Protein AF-A0AAD7Z7F1-F1 (afdb_monomer_lite)

Structure (mmCIF, N/CA/C/O backbone):
data_AF-A0AAD7Z7F1-F1
#
_entry.id   AF-A0AAD7Z7F1-F1
#
loop_
_atom_site.group_PDB
_atom_sit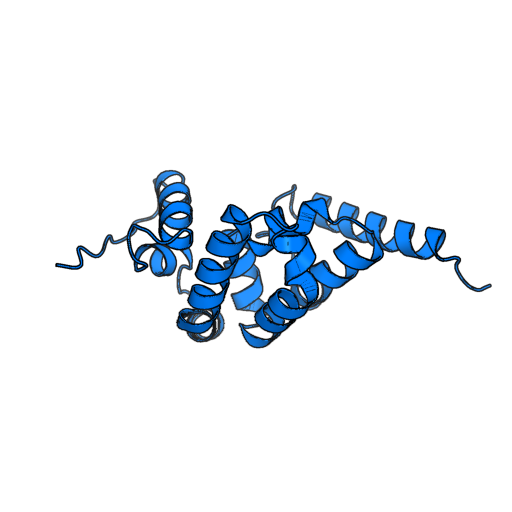e.id
_atom_site.type_symbol
_atom_site.label_atom_id
_atom_site.label_alt_id
_atom_site.label_comp_id
_atom_site.label_asym_id
_atom_site.label_entity_id
_atom_site.label_seq_id
_atom_site.pdbx_PDB_ins_code
_atom_site.Cartn_x
_atom_site.Cartn_y
_atom_site.Cartn_z
_atom_site.occupancy
_atom_site.B_iso_or_equiv
_atom_site.auth_seq_id
_atom_site.auth_comp_id
_atom_site.auth_asym_id
_atom_site.auth_atom_id
_atom_site.pdbx_PDB_model_num
ATOM 1 N N . MET A 1 1 ? 23.718 -11.981 -26.372 1.00 67.38 1 MET A N 1
ATOM 2 C CA . MET A 1 1 ? 22.791 -10.942 -26.868 1.00 67.38 1 MET A CA 1
ATOM 3 C C . MET A 1 1 ? 22.284 -10.171 -25.660 1.00 67.38 1 MET A C 1
ATOM 5 O O . MET A 1 1 ? 21.813 -10.811 -24.729 1.00 67.38 1 MET A O 1
ATOM 9 N N . GLN A 1 2 ? 22.478 -8.854 -25.608 1.00 82.44 2 GLN A N 1
ATOM 10 C CA . GLN A 1 2 ? 22.051 -8.023 -24.477 1.00 82.44 2 GLN A CA 1
ATOM 11 C C . GLN A 1 2 ? 20.648 -7.479 -24.772 1.00 82.44 2 GLN A C 1
ATOM 13 O O . GLN A 1 2 ? 20.422 -6.981 -25.870 1.00 82.44 2 GLN A O 1
ATOM 18 N N . LEU A 1 3 ? 19.712 -7.624 -23.829 1.00 87.75 3 LEU A N 1
ATOM 19 C CA . LEU A 1 3 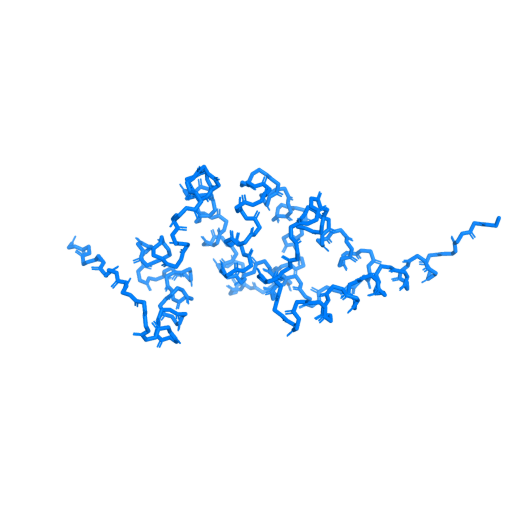? 18.342 -7.119 -23.982 1.00 87.75 3 LEU A CA 1
ATOM 20 C C . LEU A 1 3 ? 18.343 -5.591 -24.078 1.00 87.75 3 LEU A C 1
ATOM 22 O O . LEU A 1 3 ? 19.055 -4.930 -23.309 1.00 87.75 3 LEU A O 1
ATOM 26 N N . THR A 1 4 ? 17.526 -5.045 -24.979 1.00 95.12 4 THR A N 1
ATOM 27 C CA . THR A 1 4 ? 17.307 -3.599 -25.068 1.00 95.12 4 THR A CA 1
ATOM 28 C C . THR A 1 4 ? 16.517 -3.093 -23.857 1.00 95.12 4 THR A C 1
ATOM 30 O O . THR A 1 4 ? 15.978 -3.872 -23.067 1.00 95.12 4 THR A O 1
ATOM 33 N N . TYR A 1 5 ? 16.462 -1.772 -23.686 1.00 93.94 5 TYR A N 1
ATOM 34 C CA . TYR A 1 5 ? 15.637 -1.154 -22.647 1.00 93.94 5 TYR A CA 1
ATOM 35 C C . TYR A 1 5 ? 14.151 -1.525 -22.807 1.00 93.94 5 TYR A C 1
ATOM 37 O O . TYR A 1 5 ? 13.523 -1.960 -21.843 1.00 93.94 5 TYR A O 1
ATOM 45 N N . GLU A 1 6 ? 13.623 -1.455 -24.032 1.00 96.19 6 GLU A N 1
ATOM 46 C CA . GLU A 1 6 ? 12.227 -1.802 -24.320 1.00 96.19 6 GLU A CA 1
ATOM 47 C C . GLU A 1 6 ? 11.932 -3.285 -24.067 1.00 96.19 6 GLU A C 1
ATOM 49 O O . GLU A 1 6 ? 10.886 -3.615 -23.507 1.00 96.19 6 GLU A O 1
ATOM 54 N N . ASP A 1 7 ? 12.877 -4.183 -24.375 1.00 96.50 7 ASP A N 1
ATOM 55 C CA . ASP A 1 7 ? 12.714 -5.608 -24.066 1.00 96.50 7 ASP A CA 1
ATOM 56 C C . ASP A 1 7 ? 12.590 -5.839 -22.553 1.00 96.50 7 ASP A C 1
ATOM 58 O O . ASP A 1 7 ? 11.727 -6.590 -22.098 1.00 96.50 7 ASP A O 1
ATOM 62 N N . LYS A 1 8 ? 13.430 -5.175 -21.747 1.00 96.69 8 LYS A N 1
ATOM 63 C CA . LYS A 1 8 ? 13.383 -5.286 -20.279 1.00 96.69 8 LYS A CA 1
ATOM 64 C C . LYS A 1 8 ? 12.082 -4.729 -19.713 1.00 96.69 8 LYS A C 1
ATOM 66 O O . LYS A 1 8 ? 11.437 -5.390 -18.900 1.00 96.69 8 LYS A O 1
ATOM 71 N N . LYS A 1 9 ? 11.664 -3.552 -20.179 1.00 97.75 9 LYS A N 1
ATOM 72 C CA . LYS A 1 9 ? 10.390 -2.927 -19.806 1.00 97.75 9 LYS A CA 1
ATOM 73 C C . LYS A 1 9 ? 9.206 -3.848 -20.106 1.00 97.75 9 LYS A C 1
ATOM 75 O O . LYS A 1 9 ? 8.332 -4.026 -19.257 1.00 97.75 9 LYS A O 1
ATOM 80 N N . ALA A 1 10 ? 9.190 -4.479 -21.281 1.00 97.69 10 ALA A N 1
ATOM 81 C CA . ALA A 1 10 ? 8.151 -5.433 -21.663 1.00 97.69 10 ALA A CA 1
ATOM 82 C C . ALA A 1 10 ? 8.133 -6.678 -20.760 1.00 97.69 10 ALA A C 1
ATOM 84 O O . ALA A 1 10 ? 7.057 -7.166 -20.414 1.00 97.69 10 ALA A O 1
ATOM 85 N N . LEU A 1 11 ? 9.299 -7.170 -20.324 1.00 98.12 11 LEU A N 1
ATOM 86 C CA . LEU A 1 11 ? 9.382 -8.281 -19.369 1.00 98.12 11 LEU A CA 1
ATOM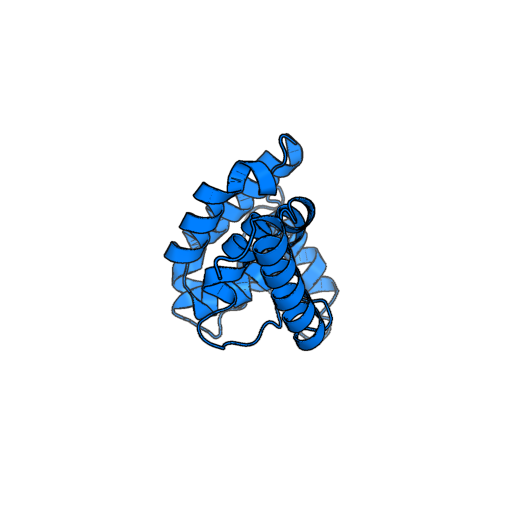 87 C C . LEU A 1 11 ? 8.833 -7.904 -17.987 1.00 98.12 11 LEU A C 1
ATOM 89 O O . LEU A 1 11 ? 8.101 -8.701 -17.403 1.00 98.12 11 LEU A O 1
ATOM 93 N N . HIS A 1 12 ? 9.124 -6.699 -17.487 1.00 98.25 12 HIS A N 1
ATOM 94 C CA . HIS A 1 12 ? 8.552 -6.209 -16.228 1.00 98.25 12 HIS A CA 1
ATOM 95 C C . HIS A 1 12 ? 7.026 -6.105 -16.292 1.00 98.25 12 HIS A C 1
ATOM 97 O O . HIS A 1 12 ? 6.351 -6.591 -15.386 1.00 98.25 12 HIS A O 1
ATOM 103 N N . LYS A 1 13 ? 6.481 -5.561 -17.388 1.00 98.00 13 LYS A N 1
ATOM 104 C CA . LYS A 1 13 ? 5.028 -5.520 -17.626 1.00 98.00 13 LYS A CA 1
ATOM 105 C C . LYS A 1 13 ? 4.420 -6.916 -17.639 1.00 98.00 13 LYS A C 1
ATOM 107 O O . LYS A 1 13 ? 3.499 -7.190 -16.882 1.00 98.00 13 LYS A O 1
ATOM 112 N N . ARG A 1 14 ? 5.004 -7.830 -18.416 1.00 98.06 14 ARG A N 1
ATOM 113 C CA . ARG A 1 14 ? 4.519 -9.210 -18.514 1.00 98.06 14 ARG A CA 1
ATOM 114 C C . ARG A 1 14 ? 4.520 -9.926 -17.161 1.00 98.06 14 ARG A C 1
ATOM 116 O O . ARG A 1 14 ? 3.605 -10.694 -16.884 1.00 98.06 14 ARG A O 1
ATOM 123 N N . LEU A 1 15 ? 5.536 -9.702 -16.328 1.00 97.56 15 LEU A N 1
ATOM 124 C CA . LEU A 1 15 ? 5.581 -10.268 -14.981 1.00 97.56 15 LEU A CA 1
ATOM 125 C C . LEU A 1 15 ? 4.430 -9.735 -14.113 1.00 97.56 15 LEU A C 1
ATOM 127 O O . LEU A 1 15 ? 3.751 -10.520 -13.454 1.00 97.56 15 LEU A O 1
ATOM 131 N N . LEU A 1 16 ? 4.188 -8.423 -14.145 1.00 97.00 16 LEU A N 1
ATOM 132 C CA . LEU A 1 16 ? 3.081 -7.792 -13.423 1.00 97.00 16 LEU A CA 1
ATOM 133 C C . LEU A 1 16 ? 1.718 -8.298 -13.912 1.00 97.00 16 LEU A C 1
ATOM 135 O O . LEU A 1 16 ? 0.862 -8.593 -13.083 1.00 97.00 16 LEU A O 1
ATOM 139 N N . ASP A 1 17 ? 1.535 -8.487 -15.220 1.00 96.44 17 ASP A N 1
ATOM 140 C CA . ASP A 1 17 ? 0.302 -9.038 -15.800 1.00 96.44 17 ASP A CA 1
ATOM 141 C C . ASP A 1 17 ? 0.018 -10.465 -15.294 1.00 96.44 17 ASP A C 1
ATOM 143 O O . ASP A 1 17 ? -1.125 -10.818 -14.981 1.00 96.44 17 ASP A O 1
ATOM 147 N N . CYS A 1 18 ? 1.064 -11.289 -15.154 1.00 96.56 18 CYS A N 1
ATOM 148 C CA . CYS A 1 18 ? 0.948 -12.618 -14.555 1.00 96.56 18 CYS A CA 1
ATOM 149 C C . CYS A 1 18 ? 0.467 -12.532 -13.100 1.00 96.56 18 CYS A C 1
ATOM 151 O O . CYS A 1 18 ? -0.478 -13.229 -12.730 1.00 96.56 18 CYS A O 1
ATOM 153 N N . TYR A 1 19 ? 1.065 -11.662 -12.281 1.00 96.25 19 TYR A N 1
ATOM 154 C CA . TYR A 1 19 ? 0.633 -11.480 -10.892 1.00 96.25 19 TYR A CA 1
ATOM 155 C C . TYR A 1 19 ? -0.783 -10.913 -10.787 1.00 96.25 19 TYR A C 1
ATOM 157 O O . TYR A 1 19 ? -1.566 -11.416 -9.986 1.00 96.25 19 TYR A O 1
ATOM 165 N N . MET A 1 20 ? -1.146 -9.954 -11.642 1.00 94.06 20 MET A N 1
ATOM 166 C CA . MET A 1 20 ? -2.506 -9.414 -11.723 1.00 94.06 20 MET A CA 1
ATOM 167 C C . MET A 1 20 ? -3.542 -10.491 -12.029 1.00 94.06 20 MET A C 1
ATOM 169 O O . MET A 1 20 ? -4.638 -10.481 -11.469 1.00 94.06 20 MET A O 1
ATOM 173 N N . THR A 1 21 ? -3.184 -11.450 -12.883 1.00 95.19 21 THR A N 1
ATOM 174 C CA . THR A 1 21 ? -4.033 -12.608 -13.176 1.00 95.19 21 THR A CA 1
ATOM 175 C C . THR A 1 21 ? -4.178 -13.509 -11.948 1.00 95.19 21 THR A C 1
ATOM 177 O O . THR A 1 21 ? -5.290 -13.918 -11.616 1.00 95.19 21 THR A O 1
ATOM 180 N N . VAL A 1 22 ? -3.076 -13.788 -11.242 1.00 93.69 22 VAL A N 1
ATOM 181 C CA . VAL A 1 22 ? -3.067 -14.632 -10.033 1.00 93.69 22 VAL A CA 1
ATOM 182 C C . VAL A 1 22 ? -3.907 -14.016 -8.912 1.00 93.69 22 VAL A C 1
ATOM 184 O O . VAL A 1 22 ? -4.728 -14.711 -8.316 1.00 93.69 22 VAL A O 1
ATOM 187 N N . CYS A 1 23 ? -3.754 -12.716 -8.659 1.00 92.12 23 CYS A N 1
ATOM 188 C CA . CYS A 1 23 ? -4.453 -12.014 -7.584 1.00 92.12 23 CYS A CA 1
ATOM 189 C C . CYS A 1 23 ? -5.827 -11.451 -8.002 1.00 92.12 23 CYS A C 1
ATOM 191 O O . CYS A 1 23 ? -6.471 -10.736 -7.237 1.00 92.12 23 CYS A O 1
ATOM 193 N N . LYS A 1 24 ? -6.300 -11.772 -9.218 1.00 93.25 24 LYS A N 1
ATOM 194 C CA . LYS A 1 24 ? -7.597 -11.335 -9.775 1.00 93.25 24 LYS A CA 1
ATOM 195 C C . LYS A 1 24 ? -7.792 -9.814 -9.732 1.00 93.25 24 LYS A C 1
ATOM 197 O O . LYS A 1 24 ? -8.895 -9.326 -9.495 1.00 93.25 24 LYS A O 1
ATOM 202 N N . GLY A 1 25 ? -6.711 -9.070 -9.951 1.00 88.81 25 GLY A N 1
ATOM 203 C CA . GLY A 1 25 ? -6.699 -7.610 -9.910 1.00 88.81 25 GLY A CA 1
ATOM 204 C C . GLY A 1 25 ? -6.709 -6.992 -8.510 1.00 88.81 25 GLY A C 1
ATOM 205 O O . GLY A 1 25 ? -6.753 -5.769 -8.416 1.00 88.81 25 GLY A O 1
ATOM 206 N N . ASN A 1 26 ? -6.651 -7.790 -7.438 1.00 92.12 26 ASN A N 1
ATOM 207 C CA . ASN A 1 26 ? -6.503 -7.294 -6.074 1.00 92.12 26 ASN A CA 1
ATOM 208 C C . ASN A 1 26 ? -5.087 -7.570 -5.554 1.00 92.12 26 ASN A C 1
ATOM 210 O O . ASN A 1 26 ? -4.758 -8.696 -5.192 1.00 92.12 26 ASN A O 1
ATOM 214 N N . PHE A 1 27 ? -4.239 -6.547 -5.476 1.00 92.44 27 PHE A N 1
ATOM 215 C CA . PHE A 1 27 ? -2.862 -6.724 -5.017 1.00 92.44 27 PHE A CA 1
ATOM 216 C C . PHE A 1 27 ? -2.728 -7.138 -3.542 1.00 92.44 27 PHE A C 1
ATOM 218 O O . PHE A 1 27 ? -1.681 -7.671 -3.176 1.00 92.44 27 PHE A O 1
ATOM 225 N N . SER A 1 28 ? -3.757 -6.981 -2.699 1.00 93.75 28 SER A N 1
ATOM 226 C CA . SER A 1 28 ? -3.721 -7.543 -1.338 1.00 93.75 28 SER A CA 1
ATOM 227 C C . SER A 1 28 ? -3.687 -9.076 -1.331 1.00 93.75 28 SER A C 1
ATOM 229 O O . SER A 1 28 ? -3.252 -9.672 -0.352 1.00 93.75 28 SER A O 1
ATOM 231 N N . GLU A 1 29 ? -4.110 -9.709 -2.429 1.00 95.44 29 GLU A N 1
ATOM 232 C CA . GLU A 1 29 ? -4.172 -11.165 -2.618 1.00 95.44 29 GLU A CA 1
ATOM 233 C C . GLU A 1 29 ? -2.961 -11.713 -3.393 1.00 95.44 29 GLU A C 1
ATOM 235 O O . GLU A 1 29 ? -3.012 -12.806 -3.964 1.00 95.44 29 GLU A O 1
ATOM 240 N N . LEU A 1 30 ? -1.866 -10.949 -3.480 1.00 94.81 30 LEU A N 1
ATOM 241 C CA . LEU A 1 30 ? -0.623 -11.450 -4.065 1.00 94.81 30 LEU A CA 1
ATOM 242 C C . LEU A 1 30 ? -0.119 -12.685 -3.297 1.00 94.81 30 LEU A C 1
ATOM 244 O O . LEU A 1 30 ? -0.249 -12.758 -2.071 1.00 94.81 30 LEU A O 1
ATOM 248 N N . PRO A 1 31 ? 0.490 -13.662 -3.993 1.00 94.06 31 PRO A N 1
ATOM 249 C CA . PRO A 1 31 ? 1.045 -14.829 -3.331 1.00 94.06 31 PRO A CA 1
ATOM 250 C C . PRO A 1 31 ? 2.218 -14.424 -2.435 1.00 94.06 31 PRO A C 1
ATOM 252 O O . PRO A 1 31 ? 3.051 -13.595 -2.804 1.00 94.06 31 PRO A O 1
ATOM 255 N N . ASN A 1 32 ? 2.332 -15.071 -1.276 1.00 93.19 32 ASN A N 1
ATOM 256 C CA . ASN A 1 32 ? 3.553 -15.004 -0.486 1.00 93.19 32 ASN A CA 1
ATOM 257 C C . ASN A 1 32 ? 4.616 -15.943 -1.082 1.00 93.19 32 ASN A C 1
ATOM 259 O O . ASN A 1 32 ? 4.843 -17.048 -0.591 1.00 93.19 32 ASN A O 1
ATOM 263 N N . ASP A 1 33 ? 5.240 -15.512 -2.174 1.00 93.94 33 ASP A N 1
ATOM 264 C CA . ASP A 1 33 ? 6.341 -16.212 -2.845 1.00 93.94 33 ASP A CA 1
ATOM 265 C C . ASP A 1 33 ? 7.729 -15.734 -2.378 1.00 93.94 33 ASP A C 1
ATOM 267 O O . ASP A 1 33 ? 8.743 -16.057 -2.997 1.00 93.94 33 ASP A O 1
ATOM 271 N N . ASN A 1 34 ? 7.779 -14.973 -1.274 1.00 90.62 34 ASN A N 1
ATOM 272 C CA . ASN A 1 34 ? 8.965 -14.286 -0.747 1.00 90.62 34 ASN A CA 1
ATOM 273 C C . ASN A 1 34 ? 9.637 -13.316 -1.738 1.00 90.62 34 ASN A C 1
ATOM 275 O O . ASN A 1 34 ? 10.789 -12.931 -1.534 1.00 90.62 34 ASN A O 1
ATOM 279 N N . TYR A 1 35 ? 8.946 -12.923 -2.810 1.00 96.38 35 TYR A N 1
ATOM 280 C CA . TYR A 1 35 ? 9.502 -12.081 -3.861 1.00 96.38 35 TYR A CA 1
ATOM 281 C C . TYR A 1 35 ? 8.619 -10.871 -4.146 1.00 96.38 35 TYR A C 1
ATOM 283 O O . TYR A 1 35 ? 9.047 -9.730 -3.958 1.00 96.38 35 TYR A O 1
ATOM 291 N N . ILE A 1 36 ? 7.381 -11.085 -4.590 1.00 97.19 36 ILE A N 1
ATOM 292 C CA . ILE A 1 36 ? 6.621 -10.018 -5.242 1.00 97.19 36 ILE A CA 1
ATOM 293 C C . ILE A 1 36 ? 6.311 -8.859 -4.303 1.00 97.19 36 ILE A C 1
ATOM 295 O O . ILE A 1 36 ? 6.434 -7.707 -4.707 1.00 97.19 36 ILE A O 1
ATOM 299 N N . PHE A 1 37 ? 6.017 -9.124 -3.030 1.00 97.31 37 PHE A N 1
ATOM 300 C CA . PHE A 1 37 ? 5.777 -8.053 -2.065 1.00 97.31 37 PHE A CA 1
ATOM 301 C C . PHE A 1 37 ? 6.991 -7.138 -1.879 1.00 97.31 37 PHE A C 1
ATOM 303 O O . PHE A 1 37 ? 6.801 -5.933 -1.741 1.00 97.31 37 PHE A O 1
ATOM 310 N N . SER A 1 38 ? 8.220 -7.654 -1.949 1.00 97.38 38 SER A N 1
ATOM 311 C CA . SER A 1 38 ? 9.443 -6.843 -1.850 1.00 97.38 38 SER A CA 1
ATOM 312 C C . SER A 1 38 ? 9.791 -6.106 -3.147 1.00 97.38 38 SER A C 1
ATOM 314 O O . SER A 1 38 ? 10.406 -5.045 -3.101 1.00 97.38 38 SER A O 1
ATOM 316 N N . TYR A 1 39 ? 9.401 -6.631 -4.315 1.00 97.81 39 TYR A N 1
ATOM 317 C CA . TYR A 1 39 ? 9.874 -6.122 -5.612 1.00 97.81 39 TYR A CA 1
ATOM 318 C C . TYR A 1 39 ? 8.797 -5.509 -6.513 1.00 97.81 39 TYR A C 1
ATOM 320 O O . TYR A 1 39 ? 9.137 -4.937 -7.550 1.00 97.81 39 TYR A O 1
ATOM 328 N N . ILE A 1 40 ? 7.518 -5.546 -6.134 1.00 97.69 40 ILE A N 1
ATOM 329 C CA . ILE A 1 40 ? 6.425 -5.016 -6.963 1.00 97.69 40 ILE A CA 1
ATOM 330 C C . ILE A 1 40 ? 6.635 -3.545 -7.342 1.00 97.69 40 ILE A C 1
ATOM 332 O O . ILE A 1 40 ? 6.508 -3.200 -8.515 1.00 97.69 40 ILE A O 1
ATOM 336 N N . GLY A 1 41 ? 7.063 -2.694 -6.403 1.00 98.12 41 GLY A N 1
ATOM 337 C CA . GLY A 1 41 ? 7.369 -1.291 -6.690 1.00 98.12 41 GLY A CA 1
ATOM 338 C C . GLY A 1 41 ? 8.516 -1.126 -7.688 1.00 98.12 41 GLY A C 1
ATOM 339 O O . GLY A 1 41 ? 8.468 -0.257 -8.555 1.00 98.12 41 GLY A O 1
ATOM 340 N N . HIS A 1 42 ? 9.532 -1.995 -7.624 1.00 98.44 42 HIS A N 1
ATOM 341 C CA . HIS A 1 42 ? 10.626 -1.991 -8.598 1.00 98.44 42 HIS A CA 1
ATOM 342 C C . HIS A 1 42 ? 10.128 -2.372 -9.993 1.00 98.44 42 HIS A C 1
ATOM 344 O O . HIS A 1 42 ? 10.457 -1.689 -10.957 1.00 98.44 42 HIS A O 1
ATOM 350 N N . HIS A 1 43 ? 9.295 -3.404 -10.108 1.00 98.38 43 HIS A N 1
ATOM 351 C CA . HIS A 1 43 ? 8.728 -3.797 -11.395 1.00 98.38 43 HIS A CA 1
ATOM 352 C C . HIS A 1 43 ? 7.789 -2.746 -11.975 1.00 98.38 43 HIS A C 1
ATOM 354 O O . HIS A 1 43 ? 7.876 -2.474 -13.168 1.00 98.38 43 HIS A O 1
ATOM 360 N N . LEU A 1 44 ? 6.947 -2.113 -11.153 1.00 98.12 44 LEU A N 1
ATOM 361 C CA . LEU A 1 44 ? 6.118 -0.988 -11.590 1.00 98.12 44 LEU A CA 1
ATOM 362 C C . LEU A 1 44 ? 6.977 0.164 -12.110 1.00 98.12 44 LEU A C 1
ATOM 364 O O . LEU A 1 44 ? 6.640 0.767 -13.130 1.00 98.12 44 LEU A O 1
ATOM 368 N N . TYR A 1 45 ? 8.096 0.439 -11.435 1.00 98.44 45 TYR A N 1
ATOM 369 C CA . TYR A 1 45 ? 9.016 1.492 -11.835 1.00 98.44 45 TYR A CA 1
ATOM 370 C C . TYR A 1 45 ? 9.680 1.191 -13.184 1.00 98.44 45 TYR A C 1
ATOM 372 O O . TYR A 1 45 ? 9.587 1.988 -14.111 1.00 98.44 45 TYR A O 1
ATOM 380 N N . GLU A 1 46 ? 10.291 0.017 -13.339 1.00 98.25 46 GLU A N 1
ATOM 381 C CA . GLU A 1 46 ? 10.959 -0.366 -14.593 1.00 98.25 46 GLU A CA 1
ATOM 382 C C . GLU A 1 46 ? 9.976 -0.563 -15.762 1.00 98.25 46 GLU A C 1
ATOM 384 O O . GLU A 1 46 ? 10.341 -0.407 -16.925 1.00 98.25 46 GLU A O 1
ATOM 389 N N . ALA A 1 47 ? 8.714 -0.888 -15.469 1.00 97.94 47 ALA A N 1
ATOM 390 C CA . ALA A 1 47 ? 7.638 -0.971 -16.453 1.00 97.94 47 ALA A CA 1
ATOM 391 C C . ALA A 1 47 ? 7.070 0.403 -16.865 1.00 97.94 47 ALA A C 1
ATOM 393 O O . ALA A 1 47 ? 6.256 0.472 -17.791 1.00 97.94 47 ALA A O 1
ATOM 394 N N . GLU A 1 48 ? 7.475 1.481 -16.191 1.00 97.62 48 GLU A N 1
ATOM 395 C CA . GLU A 1 48 ? 6.901 2.826 -16.293 1.00 97.62 48 GLU A CA 1
ATOM 396 C C . GLU A 1 48 ? 5.389 2.892 -16.004 1.00 97.62 48 GLU A C 1
ATOM 398 O O . GLU A 1 48 ? 4.645 3.677 -16.594 1.00 97.62 48 GLU A O 1
ATOM 403 N N . MET A 1 49 ? 4.905 2.055 -15.086 1.00 97.06 49 MET A N 1
ATOM 404 C CA . MET A 1 49 ? 3.494 1.978 -14.691 1.00 97.06 49 MET A CA 1
ATOM 405 C C . MET A 1 49 ? 3.189 2.943 -13.537 1.00 97.06 49 MET A C 1
ATOM 407 O O . MET A 1 49 ? 2.696 2.560 -12.478 1.00 97.06 49 MET A O 1
ATOM 411 N N . TRP A 1 50 ? 3.495 4.227 -13.742 1.00 96.38 50 TRP A N 1
ATOM 412 C CA . TRP A 1 50 ? 3.442 5.269 -12.707 1.00 96.38 50 TRP A CA 1
ATOM 413 C C . TRP A 1 50 ? 2.059 5.435 -12.068 1.00 96.38 50 TRP A C 1
ATOM 415 O O . TRP A 1 50 ? 1.956 5.702 -10.874 1.00 96.38 50 TRP A O 1
ATOM 425 N N . SER A 1 51 ? 0.997 5.246 -12.856 1.00 95.31 51 SER A N 1
ATOM 426 C CA . SER A 1 51 ? -0.399 5.370 -12.416 1.00 95.31 51 SER A CA 1
ATOM 427 C C . SER A 1 51 ? -0.820 4.340 -11.372 1.00 95.31 51 SER A C 1
ATOM 429 O O . SER A 1 51 ? -1.855 4.519 -10.732 1.00 95.31 51 SER A O 1
ATOM 431 N N . GLU A 1 52 ? -0.052 3.264 -11.207 1.00 95.75 52 GLU A N 1
ATOM 432 C CA . GLU A 1 52 ? -0.370 2.197 -10.261 1.00 95.75 52 GLU A CA 1
ATOM 433 C C . GLU A 1 52 ? 0.179 2.479 -8.861 1.00 95.75 52 GLU A C 1
ATOM 435 O O . GLU A 1 52 ? -0.353 1.950 -7.892 1.00 95.75 52 GLU A O 1
ATOM 440 N N . PHE A 1 53 ? 1.180 3.356 -8.717 1.00 97.94 53 PHE A N 1
ATOM 441 C CA . PHE A 1 53 ? 1.767 3.667 -7.409 1.00 97.94 53 PHE A CA 1
ATOM 442 C C . PHE A 1 53 ? 0.752 4.208 -6.392 1.00 97.94 53 PHE A C 1
ATOM 444 O O . PHE A 1 53 ? 0.734 3.683 -5.281 1.00 97.94 53 PHE A O 1
ATOM 451 N N . PRO A 1 54 ? -0.119 5.184 -6.724 1.00 97.38 54 PRO A N 1
ATOM 452 C CA . PRO A 1 54 ? -1.135 5.646 -5.782 1.00 97.38 54 PRO A CA 1
ATOM 453 C C . PRO A 1 54 ? -2.145 4.546 -5.443 1.00 97.38 54 PRO A C 1
ATOM 455 O O . PRO A 1 54 ? -2.551 4.421 -4.295 1.00 97.38 54 PRO A O 1
ATOM 458 N N . LYS A 1 55 ? -2.530 3.725 -6.429 1.00 95.44 55 LYS A N 1
ATOM 459 C CA . LYS A 1 55 ? -3.492 2.632 -6.226 1.00 95.44 55 LYS A CA 1
ATOM 460 C C . LYS A 1 55 ? -2.933 1.535 -5.330 1.00 95.44 55 LYS A C 1
ATOM 462 O O . LYS A 1 55 ? -3.694 0.895 -4.631 1.00 95.44 55 LYS A O 1
ATOM 467 N N . LEU A 1 56 ? -1.625 1.303 -5.389 1.00 96.56 56 LEU A N 1
ATOM 468 C CA . LEU A 1 56 ? -0.961 0.269 -4.613 1.00 96.56 56 LEU A CA 1
ATOM 469 C C . LEU A 1 56 ? -0.613 0.769 -3.207 1.00 96.56 56 LEU A C 1
ATOM 471 O O . LEU A 1 56 ? -0.981 0.158 -2.214 1.00 96.56 56 LEU A O 1
ATOM 475 N N . TYR A 1 57 ? 0.090 1.898 -3.111 1.00 98.25 57 TYR A N 1
ATOM 476 C CA . TYR A 1 57 ? 0.652 2.390 -1.851 1.00 98.25 57 TYR A CA 1
ATOM 477 C C . TYR A 1 57 ? -0.291 3.306 -1.061 1.00 98.25 57 TYR A C 1
ATOM 479 O O . TYR A 1 57 ? 0.113 3.815 -0.026 1.00 98.25 57 TYR A O 1
ATOM 487 N N . LEU A 1 58 ? -1.529 3.525 -1.507 1.00 97.81 58 LEU A N 1
ATOM 488 C CA . LEU A 1 58 ? -2.591 4.145 -0.697 1.00 97.81 58 LEU A CA 1
ATOM 489 C C . LEU A 1 58 ? -3.780 3.185 -0.503 1.00 97.81 58 LEU A C 1
ATOM 491 O O . LEU A 1 58 ? -4.868 3.608 -0.119 1.00 97.81 58 LEU A O 1
ATOM 495 N N . ASP A 1 59 ? -3.571 1.892 -0.771 1.00 97.75 59 ASP A N 1
ATOM 496 C CA . ASP A 1 59 ? -4.533 0.825 -0.509 1.00 97.75 59 ASP A CA 1
ATOM 497 C C . ASP A 1 59 ? -4.211 0.153 0.830 1.00 97.75 59 ASP A C 1
ATOM 499 O O . ASP A 1 59 ? -3.140 -0.428 1.038 1.00 97.75 59 ASP A O 1
ATOM 503 N N . LEU A 1 60 ? -5.156 0.253 1.763 1.00 98.06 60 LEU A N 1
ATOM 504 C CA . LEU A 1 60 ? -4.974 -0.235 3.124 1.00 98.06 60 LEU A CA 1
ATOM 505 C C . LEU A 1 60 ? -4.904 -1.770 3.200 1.00 98.06 60 LEU A C 1
ATOM 507 O O . LEU A 1 60 ? -4.195 -2.306 4.050 1.00 98.06 60 LEU A O 1
ATOM 511 N N . GLU A 1 61 ? -5.597 -2.495 2.321 1.00 97.69 61 GLU A N 1
ATOM 512 C CA . GLU A 1 61 ? -5.571 -3.961 2.300 1.00 97.69 61 GLU A CA 1
ATOM 513 C C . GLU A 1 61 ? -4.224 -4.469 1.768 1.00 97.69 61 GLU A C 1
ATOM 515 O O . GLU A 1 61 ? -3.620 -5.359 2.376 1.00 97.69 61 GLU A O 1
ATOM 520 N N . PHE A 1 62 ? -3.701 -3.859 0.699 1.00 98.06 62 PHE A N 1
ATOM 521 C CA . PHE A 1 62 ? -2.365 -4.147 0.177 1.00 98.06 62 PHE A CA 1
ATOM 522 C C . PHE A 1 62 ? -1.280 -3.853 1.212 1.00 98.06 62 PHE A C 1
ATOM 524 O O . PHE A 1 62 ? -0.403 -4.688 1.433 1.00 98.06 62 PHE A O 1
ATOM 531 N N . ILE A 1 63 ? -1.344 -2.698 1.879 1.00 98.44 63 ILE A N 1
ATOM 532 C CA . ILE A 1 63 ? -0.381 -2.337 2.926 1.00 98.44 63 ILE A CA 1
ATOM 533 C C . ILE A 1 63 ? -0.387 -3.374 4.044 1.00 98.44 63 ILE A C 1
ATOM 535 O O . ILE A 1 63 ? 0.679 -3.789 4.493 1.00 98.44 63 ILE A O 1
ATOM 539 N N . GLY A 1 64 ? -1.565 -3.850 4.451 1.00 98.00 64 GLY A N 1
ATOM 540 C CA . GLY A 1 64 ? -1.686 -4.910 5.450 1.00 98.00 64 GLY A CA 1
ATOM 541 C C . GLY A 1 64 ? -1.039 -6.212 5.003 1.00 98.00 64 GLY A C 1
ATOM 542 O O . GLY A 1 64 ? -0.253 -6.789 5.753 1.00 98.00 64 GLY A O 1
ATOM 543 N N . ALA A 1 65 ? -1.323 -6.652 3.778 1.00 97.38 65 ALA A N 1
ATOM 544 C CA . ALA A 1 65 ? -0.724 -7.857 3.212 1.00 97.38 65 ALA A CA 1
ATOM 545 C C . ALA A 1 65 ? 0.807 -7.740 3.106 1.00 97.38 65 ALA A C 1
ATOM 547 O O . ALA A 1 65 ? 1.534 -8.636 3.539 1.00 97.38 65 ALA A O 1
ATOM 548 N N . LYS A 1 66 ? 1.308 -6.599 2.619 1.00 98.00 66 LYS A N 1
ATOM 549 C CA . LYS A 1 66 ? 2.743 -6.335 2.494 1.00 98.00 66 LYS A CA 1
ATOM 550 C C . LYS A 1 66 ? 3.439 -6.291 3.855 1.00 98.00 66 LYS A C 1
ATOM 552 O O . LYS A 1 66 ? 4.449 -6.967 4.029 1.00 98.00 66 LYS A O 1
ATOM 557 N N . LEU A 1 67 ? 2.894 -5.569 4.838 1.00 97.88 67 LEU A N 1
ATOM 558 C CA . LEU A 1 67 ? 3.467 -5.480 6.189 1.00 97.88 67 LEU A CA 1
ATOM 559 C C . LEU A 1 67 ? 3.594 -6.848 6.859 1.00 97.88 67 LEU A C 1
ATOM 561 O O . LEU A 1 67 ? 4.617 -7.131 7.485 1.00 97.88 67 LEU A O 1
ATOM 565 N N . LYS A 1 68 ? 2.592 -7.716 6.693 1.00 96.81 68 LYS A N 1
ATOM 566 C CA . LYS A 1 68 ? 2.634 -9.080 7.232 1.00 96.81 68 LYS A CA 1
ATOM 567 C C . LYS A 1 68 ? 3.833 -9.874 6.721 1.00 96.81 68 LYS A C 1
ATOM 569 O O . LYS A 1 68 ? 4.395 -10.651 7.486 1.00 96.81 68 LYS A O 1
ATOM 574 N N . ILE A 1 69 ? 4.252 -9.641 5.479 1.00 96.38 69 ILE A N 1
ATOM 575 C CA . ILE A 1 69 ? 5.308 -10.411 4.812 1.00 96.38 69 ILE A CA 1
ATOM 576 C C . ILE A 1 69 ? 6.677 -9.744 4.957 1.00 96.38 69 ILE A C 1
ATOM 578 O O . ILE A 1 69 ? 7.631 -10.400 5.367 1.00 96.38 69 ILE A O 1
ATOM 582 N N . THR A 1 70 ? 6.792 -8.451 4.646 1.00 97.12 70 THR A N 1
ATOM 583 C CA . THR A 1 70 ? 8.093 -7.765 4.544 1.00 97.12 70 THR A CA 1
ATOM 584 C C . THR A 1 70 ? 8.422 -6.882 5.746 1.00 97.12 70 THR A C 1
ATOM 586 O O . THR A 1 70 ? 9.577 -6.508 5.953 1.00 97.12 70 THR A O 1
ATOM 589 N N . GLY A 1 71 ? 7.421 -6.562 6.566 1.00 97.62 71 GLY A N 1
ATOM 590 C CA . GLY A 1 71 ? 7.555 -5.637 7.683 1.00 97.62 71 GLY A CA 1
ATOM 591 C C . GLY A 1 71 ? 7.645 -4.163 7.259 1.00 97.62 71 GLY A C 1
ATOM 592 O O . GLY A 1 71 ? 7.727 -3.822 6.076 1.00 97.62 71 GLY A O 1
ATOM 593 N N . PRO A 1 72 ? 7.628 -3.239 8.235 1.00 98.25 72 PRO A N 1
ATOM 594 C CA . PRO A 1 72 ? 7.542 -1.804 7.958 1.00 98.25 72 PRO A CA 1
ATOM 595 C C . PRO A 1 72 ? 8.810 -1.227 7.327 1.00 98.25 72 PRO A C 1
ATOM 597 O O . PRO A 1 72 ? 8.727 -0.241 6.604 1.00 98.25 72 PRO A O 1
ATOM 600 N N . GLY A 1 73 ? 9.983 -1.818 7.578 1.00 98.25 73 GLY A N 1
ATOM 601 C CA . GLY A 1 73 ? 11.250 -1.312 7.043 1.00 98.25 73 GLY A CA 1
ATOM 602 C C . GLY A 1 73 ? 11.284 -1.323 5.514 1.00 98.25 73 GLY A C 1
ATOM 603 O O . GLY A 1 73 ? 11.610 -0.309 4.901 1.00 98.25 73 GLY A O 1
ATOM 604 N N . ASP A 1 74 ? 10.890 -2.445 4.911 1.00 98.19 74 ASP A N 1
ATOM 605 C CA . ASP A 1 74 ? 10.805 -2.616 3.457 1.00 98.19 74 ASP A CA 1
ATOM 606 C C . ASP A 1 74 ? 9.775 -1.657 2.836 1.00 98.19 74 ASP A C 1
ATOM 608 O O . ASP A 1 74 ? 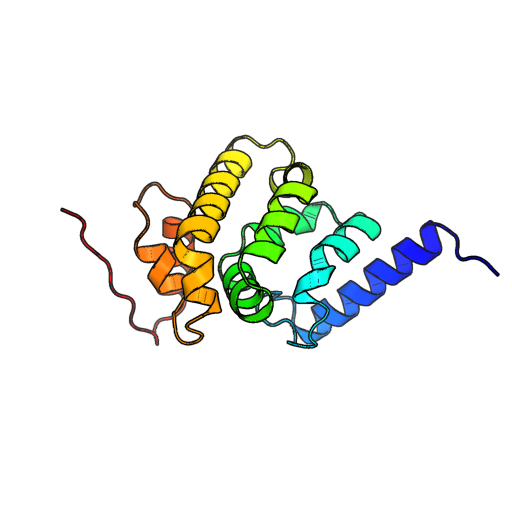10.088 -0.916 1.902 1.00 98.19 74 ASP A O 1
ATOM 612 N N . LEU A 1 75 ? 8.576 -1.570 3.423 1.00 98.38 75 LEU A N 1
ATOM 613 C CA . LEU A 1 75 ? 7.528 -0.667 2.944 1.00 98.38 75 LEU A CA 1
ATOM 614 C C . LEU A 1 75 ? 7.920 0.817 3.048 1.00 98.38 75 LEU A C 1
ATOM 616 O O . LEU A 1 75 ? 7.660 1.590 2.129 1.00 98.38 75 LEU A O 1
ATOM 620 N N . LEU A 1 76 ? 8.585 1.232 4.129 1.00 98.69 76 LEU A N 1
ATOM 621 C CA . LEU A 1 76 ? 9.034 2.618 4.296 1.00 98.69 76 LEU A CA 1
ATOM 622 C C . LEU A 1 76 ? 10.151 3.000 3.314 1.00 98.69 76 LEU A C 1
ATOM 624 O O . LEU A 1 76 ? 10.232 4.156 2.890 1.00 98.69 76 LEU A O 1
ATOM 628 N N . VAL A 1 77 ? 11.003 2.046 2.922 1.00 98.62 77 VAL A N 1
ATOM 629 C CA . VAL A 1 77 ? 11.990 2.258 1.853 1.00 98.62 77 VAL A CA 1
ATOM 630 C C . VAL A 1 77 ? 11.286 2.514 0.521 1.00 98.62 77 VAL A C 1
ATOM 632 O O . VAL A 1 77 ? 11.651 3.465 -0.176 1.00 98.62 77 VAL A O 1
ATOM 635 N N . ASP A 1 78 ? 10.249 1.740 0.202 1.00 98.50 78 ASP A N 1
ATOM 636 C CA . ASP A 1 78 ? 9.420 1.967 -0.984 1.00 98.50 78 ASP A CA 1
ATOM 637 C C . ASP A 1 78 ? 8.727 3.333 -0.952 1.00 98.50 78 ASP A C 1
ATOM 639 O O . ASP A 1 78 ? 8.812 4.078 -1.929 1.00 98.50 78 ASP A O 1
ATOM 643 N N . TYR A 1 79 ? 8.107 3.708 0.173 1.00 98.62 79 TYR A N 1
ATOM 644 C CA . TYR A 1 79 ? 7.464 5.018 0.342 1.00 98.62 79 TYR A CA 1
ATOM 645 C C . TYR A 1 79 ? 8.446 6.154 0.067 1.00 98.62 79 TYR A C 1
ATOM 647 O O . TYR A 1 79 ? 8.151 7.065 -0.706 1.00 98.62 79 TYR A O 1
ATOM 655 N N . LYS A 1 80 ? 9.656 6.077 0.631 1.00 98.56 80 LYS A N 1
ATOM 656 C CA . LYS A 1 80 ? 10.706 7.070 0.388 1.00 98.56 80 LYS A CA 1
ATOM 657 C C . LYS A 1 80 ? 11.131 7.105 -1.080 1.00 98.56 80 LYS A C 1
ATOM 659 O O . LYS A 1 80 ? 11.307 8.189 -1.637 1.00 98.56 80 LYS A O 1
ATOM 664 N N . LYS A 1 81 ? 11.336 5.939 -1.697 1.00 98.50 81 LYS A N 1
ATOM 665 C CA . LYS A 1 81 ? 11.833 5.822 -3.073 1.00 98.50 81 LYS A CA 1
ATOM 666 C C . LYS A 1 81 ? 10.804 6.301 -4.096 1.00 98.50 81 LYS A C 1
ATOM 668 O O . LYS A 1 81 ? 11.172 6.981 -5.051 1.00 98.50 81 LYS A O 1
ATOM 673 N N . TYR A 1 82 ? 9.533 5.970 -3.890 1.00 98.56 82 TYR A N 1
ATOM 674 C CA . TYR A 1 82 ? 8.472 6.167 -4.874 1.00 98.56 82 TYR A CA 1
ATOM 675 C C . TYR A 1 82 ? 7.498 7.299 -4.541 1.00 98.56 82 TYR A C 1
ATOM 677 O O . TYR A 1 82 ? 6.570 7.511 -5.317 1.00 98.56 82 TYR A O 1
ATOM 685 N N . ARG A 1 83 ? 7.724 8.078 -3.470 1.00 98.38 83 ARG A N 1
ATOM 686 C CA . ARG A 1 83 ? 6.879 9.219 -3.050 1.00 98.38 83 ARG A CA 1
ATOM 687 C C . ARG A 1 83 ? 6.362 10.053 -4.221 1.00 98.38 83 ARG A C 1
ATOM 689 O O . ARG A 1 83 ? 5.161 10.221 -4.360 1.00 98.38 83 ARG A O 1
ATOM 696 N N . LYS A 1 84 ? 7.252 10.479 -5.128 1.00 98.06 84 LYS A N 1
ATOM 697 C CA . LYS A 1 84 ? 6.889 11.299 -6.302 1.00 98.06 84 LYS A CA 1
ATOM 698 C C . LYS A 1 84 ? 5.852 10.646 -7.223 1.00 98.06 84 LYS A C 1
ATOM 700 O O . LYS A 1 84 ? 5.067 11.358 -7.834 1.00 98.06 84 LYS A O 1
ATOM 705 N N . HIS A 1 85 ? 5.855 9.321 -7.348 1.00 98.38 85 HIS A N 1
ATOM 706 C CA . HIS A 1 85 ? 4.880 8.580 -8.152 1.00 98.38 85 HIS A CA 1
ATOM 707 C C . HIS A 1 85 ? 3.599 8.282 -7.366 1.00 98.38 85 HIS A C 1
ATOM 709 O O . HIS A 1 85 ? 2.520 8.286 -7.948 1.00 98.38 85 HIS A O 1
ATOM 715 N N . ILE A 1 86 ? 3.711 8.064 -6.051 1.00 98.50 86 ILE A N 1
ATOM 716 C CA . ILE A 1 86 ? 2.563 7.833 -5.164 1.00 98.50 86 ILE A CA 1
ATOM 717 C C . ILE A 1 86 ? 1.718 9.109 -5.039 1.00 98.50 86 ILE A C 1
ATOM 719 O O . ILE A 1 86 ? 0.495 9.054 -5.151 1.00 98.50 86 ILE A O 1
ATOM 723 N N . THR A 1 87 ? 2.356 10.267 -4.865 1.00 98.12 87 THR A N 1
ATOM 724 C CA . THR A 1 87 ? 1.652 11.547 -4.706 1.00 98.12 87 THR A CA 1
ATOM 725 C C . THR A 1 87 ? 1.416 12.247 -6.037 1.00 98.12 87 THR A C 1
ATOM 727 O O . THR A 1 87 ? 0.437 12.970 -6.186 1.00 98.12 87 THR A O 1
ATOM 730 N N . ALA A 1 88 ? 2.250 11.983 -7.049 1.00 94.88 88 ALA A N 1
ATOM 731 C CA . ALA A 1 88 ? 2.135 12.543 -8.398 1.00 94.88 88 ALA A CA 1
ATOM 732 C C . ALA A 1 88 ? 2.031 14.084 -8.433 1.00 94.88 88 ALA A C 1
ATOM 734 O O . ALA A 1 88 ? 1.462 14.640 -9.371 1.00 94.88 88 ALA A O 1
ATOM 735 N N . GLY A 1 89 ? 2.578 14.768 -7.419 1.00 93.06 89 GLY A N 1
ATOM 736 C CA . GLY A 1 89 ? 2.511 16.227 -7.278 1.00 93.06 89 GLY A CA 1
ATOM 737 C C . GLY A 1 89 ? 1.136 16.776 -6.878 1.00 93.06 89 GLY A C 1
ATOM 738 O O . GLY A 1 89 ? 0.921 17.979 -6.985 1.00 93.06 89 GLY A O 1
ATOM 739 N N . ASP A 1 90 ? 0.209 15.919 -6.450 1.00 96.94 90 ASP A N 1
ATOM 740 C CA . ASP A 1 90 ? -1.127 16.294 -5.986 1.00 96.94 90 ASP A CA 1
ATOM 741 C C . ASP A 1 90 ? -1.113 16.532 -4.467 1.00 96.94 90 ASP A C 1
ATOM 743 O O . ASP A 1 90 ? -0.786 15.628 -3.698 1.00 96.94 90 ASP A O 1
ATOM 747 N N . GLU A 1 91 ? -1.470 17.744 -4.030 1.00 96.00 91 GLU A N 1
ATOM 748 C CA . GLU A 1 91 ? -1.439 18.136 -2.610 1.00 96.00 91 GLU A CA 1
ATOM 749 C C . GLU A 1 91 ? -2.372 17.288 -1.735 1.00 96.00 91 GLU A C 1
ATOM 751 O O . GLU A 1 91 ? -2.024 16.954 -0.602 1.00 96.00 91 GLU A O 1
ATOM 756 N N . ASN A 1 92 ? -3.533 16.877 -2.258 1.00 95.69 92 ASN A N 1
ATOM 757 C CA . ASN A 1 92 ? -4.447 16.019 -1.505 1.00 95.69 92 ASN A CA 1
ATOM 758 C C . ASN A 1 92 ? -3.842 14.625 -1.325 1.00 95.69 92 ASN A C 1
ATOM 760 O O . ASN A 1 92 ? -3.920 14.051 -0.241 1.00 95.69 92 ASN A O 1
ATOM 764 N N . ARG A 1 93 ? -3.197 14.074 -2.361 1.00 96.19 93 ARG A N 1
ATOM 765 C CA . ARG A 1 93 ? -2.487 12.789 -2.243 1.00 96.19 93 ARG A CA 1
ATOM 766 C C . ARG A 1 93 ? -1.267 12.880 -1.349 1.00 96.19 93 ARG A C 1
ATOM 768 O O . ARG A 1 93 ? -0.935 11.882 -0.723 1.00 96.19 93 ARG A O 1
ATOM 775 N N . GLU A 1 94 ? -0.611 14.031 -1.280 1.00 98.19 94 GLU A N 1
ATOM 776 C CA . GLU A 1 94 ? 0.486 14.260 -0.342 1.00 98.19 94 GLU A CA 1
ATOM 777 C C . GLU A 1 94 ? -0.009 14.132 1.106 1.00 98.19 94 GLU A C 1
ATOM 779 O O . GLU A 1 94 ? 0.571 13.376 1.882 1.00 98.19 94 GLU A O 1
ATOM 784 N N . ALA A 1 95 ? -1.141 14.760 1.440 1.00 97.88 95 ALA A N 1
ATOM 785 C CA . ALA A 1 95 ? -1.758 14.626 2.760 1.00 97.88 95 ALA A CA 1
ATOM 786 C C . ALA A 1 95 ? -2.171 13.173 3.072 1.00 97.88 95 ALA A C 1
ATOM 788 O O . ALA A 1 95 ? -1.888 12.666 4.157 1.00 97.88 95 ALA A O 1
ATOM 789 N N . VAL A 1 96 ? -2.780 12.472 2.105 1.00 98.38 96 VAL A N 1
ATOM 790 C CA . VAL A 1 96 ? -3.123 11.044 2.254 1.00 98.38 96 VAL A CA 1
ATOM 791 C C . VAL A 1 96 ? -1.856 10.212 2.482 1.00 98.38 96 VAL A C 1
ATOM 793 O O . VAL A 1 96 ? -1.813 9.379 3.382 1.00 98.38 96 VAL A O 1
ATOM 796 N N . PHE A 1 97 ? -0.802 10.439 1.696 1.00 98.62 97 PHE A N 1
ATOM 797 C CA . PHE A 1 97 ? 0.470 9.732 1.826 1.00 98.62 97 PHE A CA 1
ATOM 798 C C . PHE A 1 97 ? 1.083 9.905 3.219 1.00 98.62 97 PHE A C 1
ATOM 800 O O . PHE A 1 97 ? 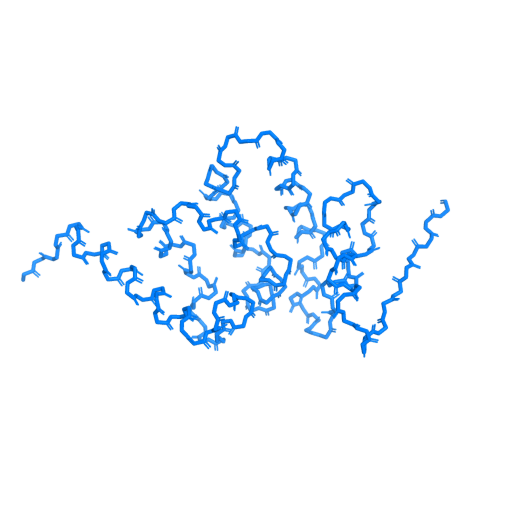1.534 8.921 3.804 1.00 98.62 97 PHE A O 1
ATOM 807 N N . GLU A 1 98 ? 1.082 11.122 3.764 1.00 98.44 98 GLU A N 1
ATOM 808 C CA . GLU A 1 98 ? 1.631 11.407 5.094 1.00 98.44 98 GLU A CA 1
ATOM 809 C C . GLU A 1 98 ? 0.861 10.697 6.213 1.00 98.44 98 GLU A C 1
ATOM 811 O O . GLU A 1 98 ? 1.475 10.188 7.156 1.00 98.44 98 GLU A O 1
ATOM 816 N N . ASP A 1 99 ? -0.464 10.611 6.099 1.00 98.62 99 ASP A N 1
ATOM 817 C CA . ASP A 1 99 ? -1.305 9.854 7.029 1.00 98.62 99 ASP A CA 1
ATOM 818 C C . ASP A 1 99 ? -0.989 8.353 6.982 1.00 98.62 99 ASP A C 1
ATOM 820 O O . ASP A 1 99 ? -0.790 7.723 8.024 1.00 98.62 99 ASP A O 1
ATOM 824 N N . PHE A 1 100 ? -0.859 7.783 5.782 1.00 98.75 100 PHE A N 1
ATOM 825 C CA . PHE A 1 100 ? -0.480 6.381 5.605 1.00 98.75 100 PHE A CA 1
ATOM 826 C C . PHE A 1 100 ? 0.950 6.093 6.088 1.00 98.75 100 PHE A C 1
ATOM 828 O O . PHE A 1 100 ? 1.181 5.092 6.767 1.00 98.75 100 PHE A O 1
ATOM 835 N N . GLU A 1 101 ? 1.919 6.964 5.787 1.00 98.69 101 GLU A N 1
ATOM 836 C CA . GLU A 1 101 ? 3.301 6.813 6.254 1.00 98.69 101 GLU A CA 1
ATOM 837 C C . GLU A 1 101 ? 3.360 6.830 7.788 1.00 98.69 101 GLU A C 1
ATOM 839 O O . GLU A 1 101 ? 4.036 5.999 8.402 1.00 98.69 101 GLU A O 1
ATOM 844 N N . ARG A 1 102 ? 2.625 7.750 8.420 1.00 98.56 102 ARG A N 1
ATOM 845 C CA . ARG A 1 102 ? 2.517 7.838 9.880 1.00 98.56 102 ARG A CA 1
ATOM 846 C C . ARG A 1 102 ? 1.885 6.584 10.469 1.00 98.56 102 ARG A C 1
ATOM 848 O O . ARG A 1 102 ? 2.452 6.021 11.402 1.00 98.56 102 ARG A O 1
ATOM 855 N N . PHE A 1 103 ? 0.784 6.110 9.893 1.00 98.56 103 PHE A N 1
ATOM 856 C CA . PHE A 1 103 ? 0.128 4.871 10.304 1.00 98.56 103 PHE A CA 1
ATOM 857 C C . PHE A 1 103 ? 1.084 3.668 10.244 1.00 98.56 103 PHE A C 1
ATOM 859 O O . PHE A 1 103 ? 1.196 2.910 11.209 1.00 98.56 103 PHE A O 1
ATOM 866 N N . ILE A 1 104 ? 1.852 3.526 9.157 1.00 98.56 104 ILE A N 1
ATOM 867 C CA . ILE A 1 104 ? 2.856 2.460 9.005 1.00 98.56 104 ILE A CA 1
ATOM 868 C C . ILE A 1 104 ? 3.948 2.565 10.075 1.00 98.56 104 ILE A C 1
ATOM 870 O O . ILE A 1 104 ? 4.383 1.545 10.611 1.00 98.56 104 ILE A O 1
ATOM 874 N N . ARG A 1 105 ? 4.396 3.777 10.417 1.00 98.38 105 ARG A N 1
ATOM 875 C CA . ARG A 1 105 ? 5.395 3.986 11.479 1.00 98.38 105 ARG A CA 1
ATOM 876 C C . ARG A 1 105 ? 4.857 3.620 12.862 1.00 98.38 105 ARG A C 1
ATOM 878 O O . ARG A 1 105 ? 5.609 3.051 13.648 1.00 98.38 105 ARG A O 1
ATOM 885 N N . SER A 1 106 ? 3.591 3.924 13.141 1.00 96.94 106 SER A N 1
ATOM 886 C CA . SER A 1 106 ? 2.955 3.665 14.438 1.00 96.94 106 SER A CA 1
ATOM 887 C C . SER A 1 106 ? 2.582 2.195 14.630 1.00 96.94 106 SER A C 1
ATOM 889 O O . SER A 1 106 ? 2.849 1.631 15.685 1.00 96.94 106 SER A O 1
ATOM 891 N N . HIS A 1 107 ? 1.995 1.561 13.610 1.00 96.94 107 HIS A N 1
ATOM 892 C CA . HIS A 1 107 ? 1.387 0.229 13.725 1.00 96.94 107 HIS A CA 1
ATOM 893 C C . HIS A 1 107 ? 2.131 -0.871 12.964 1.00 96.94 107 HIS A C 1
ATOM 895 O O . HIS A 1 107 ? 1.876 -2.055 13.180 1.00 96.94 107 HIS A O 1
ATOM 901 N N . GLY A 1 108 ? 3.053 -0.523 12.064 1.00 97.50 108 GLY A N 1
ATOM 902 C CA . GLY A 1 108 ? 3.629 -1.484 11.125 1.00 97.50 108 GLY A CA 1
ATOM 903 C C . GLY A 1 108 ? 4.445 -2.595 11.785 1.00 97.50 108 GLY A C 1
ATOM 904 O O . GLY A 1 108 ? 4.428 -3.723 11.297 1.00 97.50 108 GLY A O 1
ATOM 905 N N . LEU A 1 109 ? 5.123 -2.315 12.906 1.00 97.62 109 LEU A N 1
ATOM 906 C CA . LEU A 1 109 ? 5.860 -3.347 13.643 1.00 97.62 109 LEU A CA 1
ATOM 907 C C . LEU A 1 109 ? 4.909 -4.362 14.288 1.00 97.62 109 LEU A C 1
ATOM 909 O O . LEU A 1 109 ? 5.161 -5.562 14.201 1.00 97.62 109 LEU A O 1
ATOM 913 N N . ASP A 1 110 ? 3.814 -3.895 14.886 1.00 97.00 110 ASP A N 1
ATOM 914 C CA . ASP A 1 110 ? 2.821 -4.766 15.516 1.00 97.00 110 ASP A CA 1
ATOM 915 C C . ASP A 1 110 ? 2.060 -5.586 14.474 1.00 97.00 110 ASP A C 1
ATOM 917 O O . ASP A 1 110 ? 1.909 -6.792 14.644 1.00 97.00 110 ASP A O 1
ATOM 921 N N . LEU A 1 111 ? 1.674 -4.972 13.351 1.00 97.25 111 LEU A N 1
ATOM 922 C CA . LEU A 1 111 ? 1.036 -5.660 12.222 1.00 97.25 111 LEU A CA 1
ATOM 923 C C . LEU A 1 111 ? 1.929 -6.749 11.608 1.00 97.25 111 LEU A C 1
ATOM 925 O O . LEU A 1 111 ? 1.425 -7.766 11.135 1.00 97.25 111 LEU A O 1
ATOM 929 N N . HIS A 1 112 ? 3.248 -6.552 11.621 1.00 97.50 112 HIS A N 1
ATOM 930 C CA . HIS A 1 112 ? 4.208 -7.560 11.177 1.00 97.50 112 HIS A CA 1
ATOM 931 C C . HIS A 1 112 ? 4.433 -8.655 12.229 1.00 97.50 112 HIS A C 1
ATOM 933 O O . HIS A 1 112 ? 4.491 -9.841 11.912 1.00 97.50 112 HIS A O 1
ATOM 939 N N . ARG A 1 113 ? 4.569 -8.279 13.503 1.00 97.19 113 ARG A N 1
ATOM 940 C CA . ARG A 1 113 ? 4.876 -9.224 14.582 1.00 97.19 113 ARG A CA 1
ATOM 941 C C . ARG A 1 113 ? 3.682 -10.106 14.941 1.00 97.19 113 ARG A C 1
ATOM 943 O O . ARG A 1 113 ? 3.861 -11.288 15.228 1.00 97.19 113 ARG A O 1
ATOM 950 N N . PHE A 1 114 ? 2.484 -9.535 14.949 1.00 96.69 114 PHE A N 1
ATOM 951 C CA . PHE A 1 114 ? 1.252 -10.186 15.375 1.00 96.69 114 PHE A CA 1
ATOM 952 C C . PHE A 1 114 ? 0.323 -10.353 14.171 1.00 96.69 114 PHE A C 1
ATOM 954 O O . PHE A 1 114 ? -0.528 -9.516 13.881 1.00 96.69 114 PHE A O 1
ATOM 961 N N . GLN A 1 115 ? 0.490 -11.474 13.471 1.00 92.56 115 GLN A N 1
ATOM 962 C CA . GLN A 1 115 ? -0.158 -11.761 12.184 1.00 92.56 115 GLN A CA 1
ATOM 963 C C . GLN A 1 115 ? -1.698 -11.798 12.237 1.00 92.56 115 GLN A C 1
ATOM 965 O O . GLN A 1 115 ? -2.353 -11.642 11.201 1.00 92.56 115 GLN A O 1
ATOM 970 N N . ASP A 1 116 ? -2.273 -11.955 13.432 1.00 93.94 116 ASP A N 1
ATOM 971 C CA . ASP A 1 116 ? -3.720 -11.966 13.672 1.00 93.94 116 ASP A CA 1
ATOM 972 C C . ASP A 1 116 ? -4.332 -10.564 13.818 1.00 93.94 116 ASP A C 1
ATOM 974 O O . ASP A 1 116 ? -5.556 -10.421 13.781 1.00 93.94 116 ASP A O 1
ATOM 978 N N . ILE A 1 117 ? -3.512 -9.515 13.959 1.00 94.38 117 ILE A N 1
ATOM 979 C CA . ILE A 1 117 ? -4.012 -8.140 14.018 1.00 94.38 117 ILE A CA 1
ATOM 980 C C . ILE A 1 117 ? -4.653 -7.776 12.671 1.00 94.38 117 ILE A C 1
ATOM 982 O O . ILE A 1 117 ? -4.074 -7.964 11.594 1.00 94.38 117 ILE A O 1
ATOM 986 N N . ASP A 1 118 ? -5.876 -7.245 12.733 1.00 95.44 118 ASP A N 1
ATOM 987 C CA . ASP A 1 118 ? -6.565 -6.699 11.567 1.00 95.44 118 ASP A CA 1
ATOM 988 C C . ASP A 1 118 ? -6.158 -5.238 11.360 1.00 95.44 118 ASP A C 1
ATOM 990 O O . ASP A 1 118 ? -6.487 -4.368 12.167 1.00 95.44 118 ASP A O 1
ATOM 994 N N . ILE A 1 119 ? -5.497 -4.963 10.236 1.00 97.62 119 ILE A N 1
ATOM 995 C CA . ILE A 1 119 ? -5.113 -3.611 9.829 1.00 97.62 119 ILE A CA 1
ATOM 996 C C . ILE A 1 119 ? -6.300 -2.645 9.760 1.00 97.62 119 ILE A C 1
ATOM 998 O O . ILE A 1 119 ? -6.147 -1.470 10.080 1.00 97.62 119 ILE A O 1
ATOM 1002 N N . ILE A 1 120 ? -7.493 -3.131 9.408 1.00 97.25 120 ILE A N 1
ATOM 1003 C CA . ILE A 1 120 ? -8.706 -2.312 9.369 1.00 97.25 120 ILE A CA 1
ATOM 1004 C C . ILE A 1 120 ? -9.091 -1.884 10.785 1.00 97.25 120 ILE A C 1
ATOM 1006 O O . ILE A 1 120 ? -9.452 -0.732 10.999 1.00 97.25 120 ILE A O 1
ATOM 1010 N N . GLN A 1 121 ? -8.949 -2.771 11.775 1.00 96.12 121 GLN A N 1
ATOM 1011 C CA . GLN A 1 121 ? -9.210 -2.419 13.170 1.00 96.12 121 GLN A CA 1
ATOM 1012 C C . GLN A 1 121 ? -8.191 -1.403 13.699 1.00 96.12 121 GLN A C 1
ATOM 1014 O O . GLN A 1 121 ? -8.579 -0.517 14.458 1.00 96.12 121 GLN A O 1
ATOM 1019 N N . CYS A 1 122 ? -6.920 -1.503 13.296 1.00 96.25 122 CYS A N 1
ATOM 1020 C CA . CYS A 1 122 ? -5.915 -0.484 13.608 1.00 96.25 122 CYS A CA 1
ATOM 1021 C C . CYS A 1 122 ? -6.253 0.855 12.945 1.00 96.25 122 CYS A C 1
ATOM 1023 O O . CYS A 1 122 ? -6.214 1.884 13.605 1.00 96.25 122 CYS A O 1
ATOM 1025 N N . GLY A 1 123 ? -6.647 0.853 11.669 1.00 96.75 123 GLY A N 1
ATOM 1026 C CA . GLY A 1 123 ? -7.019 2.079 10.961 1.00 96.75 123 GLY A CA 1
ATOM 1027 C C . GLY A 1 123 ? -8.218 2.797 11.589 1.00 96.75 123 GLY A C 1
ATOM 1028 O O . GLY A 1 123 ? -8.248 4.020 11.623 1.00 96.75 123 GLY A O 1
ATOM 1029 N N . LEU A 1 124 ? -9.169 2.060 12.170 1.00 95.94 124 LEU A N 1
ATOM 1030 C CA . LEU A 1 124 ? -10.302 2.634 12.911 1.00 95.94 124 LEU A CA 1
ATOM 1031 C C . LEU A 1 124 ? -9.920 3.295 14.249 1.00 95.94 124 LEU A C 1
ATOM 1033 O O . LEU A 1 124 ? -10.780 3.912 14.871 1.00 95.94 124 LEU A O 1
ATOM 1037 N N . GLN A 1 125 ? -8.672 3.161 14.708 1.00 93.44 125 GLN A N 1
ATOM 1038 C CA . GLN A 1 125 ? -8.157 3.845 15.904 1.00 93.44 125 GLN A CA 1
ATOM 1039 C C . GLN A 1 125 ? -7.507 5.199 15.580 1.00 93.44 125 GLN A C 1
ATOM 1041 O O . GLN A 1 125 ? -7.177 5.950 16.497 1.00 93.44 125 GLN A O 1
ATOM 1046 N N . GLU A 1 126 ? -7.322 5.518 14.298 1.00 94.38 126 GLU A N 1
ATOM 1047 C CA . GLU A 1 126 ? -6.856 6.833 13.862 1.00 94.38 126 GLU A CA 1
ATOM 1048 C C . GLU A 1 126 ? -7.940 7.907 14.071 1.00 94.38 126 GLU A C 1
ATOM 1050 O O . GLU A 1 126 ? -9.127 7.615 14.231 1.00 94.38 126 GLU A O 1
ATOM 1055 N N . THR A 1 127 ? -7.546 9.183 14.065 1.00 92.38 127 THR A N 1
ATOM 1056 C CA . THR A 1 127 ? -8.502 10.289 14.223 1.00 92.38 127 THR A CA 1
ATOM 1057 C C . THR A 1 127 ? -9.474 10.363 13.041 1.00 92.38 127 THR A C 1
ATOM 1059 O O . THR A 1 127 ? -9.143 9.997 11.917 1.00 92.38 127 THR A O 1
ATOM 1062 N N . HIS A 1 128 ? -10.675 10.912 13.250 1.00 90.88 128 HIS A N 1
ATOM 1063 C CA . HIS A 1 128 ? -11.714 10.945 12.207 1.00 90.88 128 HIS A CA 1
ATOM 1064 C C . HIS A 1 128 ? -11.345 11.818 10.993 1.00 90.88 128 HIS A C 1
ATOM 1066 O O . HIS A 1 128 ? -11.959 11.702 9.935 1.00 90.88 128 HIS A O 1
ATOM 1072 N N . THR A 1 129 ? -10.354 12.702 11.140 1.00 92.44 129 THR A N 1
ATOM 1073 C CA . THR A 1 129 ? -9.800 13.510 10.046 1.00 92.44 129 THR A CA 1
ATOM 1074 C C . THR A 1 129 ? -8.704 12.784 9.263 1.00 92.44 129 THR A C 1
ATOM 1076 O O . THR A 1 129 ? -8.292 13.288 8.226 1.00 92.44 129 THR A O 1
ATOM 1079 N N . ASN A 1 130 ? -8.214 11.640 9.752 1.00 95.81 130 ASN A N 1
ATOM 1080 C CA . ASN A 1 130 ? -7.162 10.854 9.116 1.00 95.81 130 ASN A CA 1
ATOM 1081 C C . ASN A 1 130 ? -7.724 10.072 7.911 1.00 95.81 130 ASN A C 1
ATOM 1083 O O . ASN A 1 130 ? -8.801 9.458 7.962 1.00 95.81 130 ASN A O 1
ATOM 1087 N N . HIS A 1 131 ? -6.982 10.061 6.807 1.00 97.81 131 HIS A N 1
ATOM 1088 C CA . HIS A 1 131 ? -7.377 9.352 5.591 1.00 97.81 131 HIS A CA 1
ATOM 1089 C C . HIS A 1 131 ? -7.386 7.824 5.762 1.00 97.81 131 HIS A C 1
ATOM 1091 O O . HIS A 1 131 ? -8.240 7.154 5.178 1.00 97.81 131 HIS A O 1
ATOM 1097 N N . VAL A 1 132 ? -6.512 7.271 6.608 1.00 98.06 132 VAL A N 1
ATOM 1098 C CA . VAL A 1 132 ? -6.490 5.844 6.963 1.00 98.06 132 VAL A CA 1
ATOM 1099 C C . VAL A 1 132 ? -7.764 5.445 7.707 1.00 98.06 132 VAL A C 1
ATOM 1101 O O . VAL A 1 132 ? -8.357 4.424 7.361 1.00 98.06 132 VAL A O 1
ATOM 1104 N N . TYR A 1 133 ? -8.241 6.266 8.654 1.00 97.12 133 TYR A N 1
ATOM 1105 C CA . TYR A 1 133 ? -9.531 6.043 9.325 1.00 97.12 133 TYR A CA 1
ATOM 1106 C C . TYR A 1 133 ? -10.669 5.983 8.305 1.00 97.12 133 TYR A C 1
ATOM 1108 O O . TYR A 1 133 ? -11.482 5.056 8.300 1.00 97.12 133 TYR A O 1
ATOM 1116 N N . THR A 1 134 ? -10.698 6.957 7.395 1.00 96.56 134 THR A N 1
ATOM 1117 C CA . THR A 1 134 ? -11.731 7.047 6.360 1.00 96.56 134 THR A CA 1
ATOM 1118 C C . THR A 1 134 ? -11.742 5.804 5.466 1.00 96.56 134 THR A C 1
ATOM 1120 O O . THR A 1 134 ? -12.816 5.283 5.149 1.00 96.56 134 THR A O 1
ATOM 1123 N N . GLU A 1 135 ? -10.573 5.298 5.070 1.00 97.38 135 GLU A N 1
ATOM 1124 C CA . GLU A 1 135 ? -10.463 4.093 4.246 1.00 97.38 135 GLU A CA 1
ATOM 1125 C C . GLU A 1 135 ? -10.835 2.824 5.025 1.00 97.38 135 GLU A C 1
ATOM 1127 O O . GLU A 1 135 ? -11.641 2.016 4.553 1.00 97.38 135 GLU A O 1
ATOM 1132 N N . ALA A 1 136 ? -10.354 2.695 6.264 1.00 97.12 136 ALA A N 1
ATOM 1133 C CA . ALA A 1 136 ? -10.695 1.591 7.154 1.00 97.12 136 ALA A CA 1
ATOM 1134 C C . ALA A 1 136 ? -12.210 1.497 7.390 1.00 97.12 136 ALA A C 1
ATOM 1136 O O . ALA A 1 136 ? -12.790 0.416 7.284 1.00 97.12 136 ALA A O 1
ATOM 1137 N N . LEU A 1 137 ? -12.882 2.629 7.616 1.00 96.00 137 LEU A N 1
ATOM 1138 C CA . LEU A 1 137 ? -14.331 2.687 7.803 1.00 96.00 137 LEU A CA 1
ATOM 1139 C C . LEU A 1 137 ? -15.103 2.243 6.552 1.00 96.00 137 LEU A C 1
ATOM 1141 O O . LEU A 1 137 ? -16.099 1.521 6.665 1.00 96.00 137 LEU A O 1
ATOM 1145 N N . LYS A 1 138 ? -14.654 2.629 5.349 1.00 96.25 138 LYS A N 1
ATOM 1146 C CA . LYS A 1 138 ? -15.256 2.148 4.091 1.00 96.25 138 LYS A CA 1
ATOM 1147 C C . LYS A 1 138 ? -15.128 0.632 3.963 1.00 96.25 138 LYS A C 1
ATOM 1149 O O . LYS A 1 138 ? -16.103 -0.021 3.590 1.00 96.25 138 LYS A O 1
ATOM 1154 N N . ILE A 1 139 ? -13.956 0.077 4.268 1.00 96.38 139 ILE A N 1
ATOM 1155 C CA . ILE A 1 139 ? -13.690 -1.364 4.171 1.00 96.38 139 ILE A CA 1
ATOM 1156 C C . ILE A 1 139 ? -14.504 -2.132 5.218 1.00 96.38 139 ILE A C 1
ATOM 1158 O O . ILE A 1 139 ? -15.178 -3.103 4.874 1.00 96.38 139 ILE A O 1
ATOM 1162 N N . ALA A 1 140 ? -14.525 -1.664 6.468 1.00 95.94 140 ALA A N 1
ATOM 1163 C CA . ALA A 1 140 ? -15.301 -2.262 7.551 1.00 95.94 140 ALA A CA 1
ATOM 1164 C C . ALA A 1 140 ? -16.791 -2.379 7.191 1.00 95.94 140 ALA A C 1
ATOM 1166 O O . ALA A 1 140 ? -17.386 -3.447 7.326 1.00 95.94 140 ALA A O 1
ATOM 1167 N N . ARG A 1 141 ? -17.380 -1.321 6.618 1.00 94.69 141 ARG A N 1
ATOM 1168 C CA . ARG A 1 141 ? -18.784 -1.313 6.164 1.00 94.69 141 ARG A CA 1
ATOM 1169 C C . ARG A 1 141 ? -19.084 -2.310 5.040 1.00 94.69 141 ARG A C 1
ATOM 1171 O O . ARG A 1 141 ? -20.228 -2.733 4.902 1.00 94.69 141 ARG A O 1
ATOM 1178 N N . ARG A 1 142 ? -18.086 -2.701 4.242 1.00 95.31 142 ARG A N 1
ATOM 1179 C CA . ARG A 1 142 ? -18.219 -3.714 3.176 1.00 95.31 142 ARG A CA 1
ATOM 1180 C C . ARG A 1 142 ? -18.065 -5.150 3.689 1.00 95.31 142 ARG A C 1
ATOM 1182 O O . ARG A 1 142 ? -18.291 -6.086 2.926 1.00 95.31 142 ARG A O 1
ATOM 1189 N N . ARG A 1 143 ? -17.703 -5.340 4.963 1.00 93.56 143 ARG A N 1
ATOM 1190 C CA . ARG A 1 143 ? -17.463 -6.644 5.598 1.00 93.56 143 ARG A CA 1
ATOM 1191 C C . ARG A 1 143 ? -18.502 -6.914 6.701 1.00 93.56 143 ARG A C 1
ATOM 1193 O O . ARG A 1 143 ? -18.136 -6.979 7.872 1.00 93.56 143 ARG A O 1
ATOM 1200 N N . PRO A 1 144 ? -19.789 -7.134 6.362 1.00 86.19 144 PRO A N 1
ATOM 1201 C 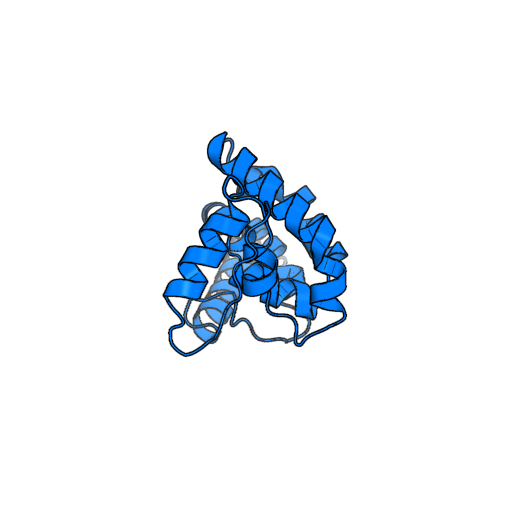CA . PRO A 1 144 ? -20.866 -7.276 7.353 1.00 86.19 144 PRO A CA 1
ATOM 1202 C C . PRO A 1 144 ? -20.693 -8.479 8.294 1.00 86.19 144 PRO A C 1
ATOM 1204 O O . PRO A 1 144 ? -21.289 -8.516 9.364 1.00 86.19 144 PRO A O 1
ATOM 1207 N N . ASN A 1 145 ? -19.860 -9.452 7.914 1.00 90.31 145 ASN A N 1
ATOM 1208 C CA . ASN A 1 145 ? -19.596 -10.661 8.693 1.00 90.31 145 ASN A CA 1
ATOM 1209 C C . ASN A 1 145 ? -18.406 -10.519 9.659 1.00 90.31 145 ASN A C 1
ATOM 1211 O O . ASN A 1 145 ? -17.969 -11.517 10.229 1.00 90.31 145 ASN A O 1
ATOM 1215 N N . LYS A 1 146 ? -17.844 -9.314 9.821 1.00 92.31 146 LYS A N 1
ATOM 1216 C CA . LYS A 1 146 ? -16.722 -9.057 10.727 1.00 92.31 146 LYS A CA 1
ATOM 1217 C C . LYS A 1 146 ? -17.062 -7.922 11.687 1.00 92.31 146 LYS A C 1
ATOM 1219 O O . LYS A 1 146 ? -17.500 -6.856 11.266 1.00 92.31 146 LYS A O 1
ATOM 1224 N N . LEU A 1 147 ? -16.863 -8.170 12.981 1.00 91.69 147 LEU A N 1
ATOM 1225 C CA . LEU A 1 147 ? -17.059 -7.164 14.018 1.00 91.69 147 LEU A CA 1
ATOM 1226 C C . LEU A 1 147 ? -15.832 -6.252 14.080 1.00 91.69 147 LEU A C 1
ATOM 1228 O O . LEU A 1 147 ? -14.710 -6.735 14.226 1.00 91.69 147 LEU A O 1
ATOM 1232 N N . TYR A 1 148 ? -16.080 -4.950 14.013 1.00 93.81 148 TYR A N 1
ATOM 1233 C CA . TYR A 1 148 ? -15.095 -3.903 14.238 1.00 93.81 148 TYR A CA 1
ATOM 1234 C C . TYR A 1 148 ? -15.529 -3.055 15.430 1.00 93.81 148 TYR A C 1
ATOM 1236 O O . TYR A 1 148 ? -16.715 -2.765 15.588 1.00 93.81 148 TYR A O 1
ATOM 1244 N N . LEU A 1 149 ? -14.573 -2.681 16.272 1.00 89.88 149 LEU A N 1
ATOM 1245 C CA . LEU A 1 149 ? -14.794 -1.823 17.429 1.00 89.88 149 LEU A CA 1
ATOM 1246 C C . LEU A 1 149 ? -14.477 -0.378 17.052 1.00 89.88 149 LEU A C 1
ATOM 1248 O O . LEU A 1 149 ? -13.386 -0.088 16.558 1.00 89.88 149 LEU A O 1
ATOM 1252 N N . GLU A 1 150 ? -15.425 0.517 17.308 1.00 78.69 150 GLU A N 1
ATOM 1253 C CA . GLU A 1 150 ? -15.214 1.958 17.216 1.00 78.69 150 GLU A CA 1
ATOM 1254 C C . GLU A 1 150 ? -14.782 2.477 18.588 1.00 78.69 150 GLU A C 1
ATOM 1256 O O . GLU A 1 150 ? -15.458 2.253 19.596 1.00 78.69 150 GLU A O 1
ATOM 1261 N N . PHE A 1 151 ? -13.633 3.146 18.634 1.00 70.69 151 PHE A N 1
ATOM 1262 C CA . PHE A 1 151 ? -13.165 3.793 19.850 1.00 70.69 151 PHE A CA 1
ATOM 1263 C C . PHE A 1 151 ? -13.694 5.222 19.864 1.00 70.69 151 PHE A C 1
ATOM 1265 O O . PHE A 1 151 ? -13.209 6.082 19.136 1.00 70.69 151 PHE A O 1
ATOM 1272 N N . LEU A 1 152 ? -14.694 5.475 20.708 1.00 64.12 152 LEU A N 1
ATOM 1273 C CA . LEU A 1 152 ? -15.123 6.831 21.030 1.00 64.12 152 LEU A CA 1
ATOM 1274 C C . LEU A 1 152 ? -14.023 7.479 21.880 1.00 64.12 152 LEU A C 1
ATOM 1276 O O . LEU A 1 152 ? -14.017 7.351 23.104 1.00 64.12 152 LEU A O 1
ATOM 1280 N N . LEU A 1 153 ? -13.047 8.107 21.226 1.00 56.56 153 LEU A N 1
ATOM 1281 C CA . LEU A 1 153 ? -12.102 8.985 21.906 1.00 56.56 153 LEU A CA 1
ATOM 1282 C C . LEU A 1 153 ? -12.894 10.213 22.384 1.00 56.56 153 LEU A C 1
ATOM 1284 O O . LEU A 1 153 ? -13.348 11.012 21.565 1.00 56.56 153 LEU A O 1
ATOM 1288 N N . LEU A 1 154 ? -13.135 10.277 23.698 1.00 44.72 154 LEU A N 1
ATOM 1289 C CA . LEU A 1 154 ? -13.705 11.435 24.398 1.00 44.72 154 LEU A CA 1
ATOM 1290 C C . LEU A 1 154 ? -12.732 12.618 24.392 1.00 44.72 154 LEU A C 1
ATOM 1292 O O . LEU A 1 154 ? -11.516 12.372 24.568 1.00 44.72 154 LEU A O 1
#

InterPro domains:
  IPR041452 APAF-1 helical domain [PF17908] (9-143)

Radius of gyration: 16.41 Å; chains: 1; bounding box: 44×34×51 Å

pLDDT: mean 94.95, std 7.14, range [44.72, 98.75]

Foldseek 3Di:
DDDDLVRQLVVLVVVVVVQCVVQVNDLLSGDLPVPCLLCVLVSCVSNVVLQCLLVQQLQQSNLLSSLQRPFLVSSLVSCVVNVCSNCVPPPVSNQSSVLSNVLCVVCSNVSNVPVPDDSLLSLLPDDPPRPSNVNSVVVVVVCPVDDHDHDPPD

Organism: Diploptera punctata (NCBI:txid6984)

Secondary structure (DSSP, 8-state):
-PPPHHHHHHHHHHHHHHHHHHTTT-GGG----SSHHHHHHHHHHHTT-TTHHHHHHT-HHHHHHHHHHHHHHHHHHHHHHHHHHHHTT-HHHHHHHHHHHHHHHHHHHHHHH-TT--HHHHHTTS-TTSHHHHHHHHHHHT-TTS--------

Sequence (154 aa):
MQLTYEDKKALHKRLLDCYMTVCKGNFSELPNDNYIFSYIGHHLYEAEMWSEFPKLYLDLEFIGAKLKITGPGDLLVDYKKYRKHITAGDENREAVFEDFERFIRSHGLDLHRFQDIDIIQCGLQETHTNHVYTEALKIARRRPNKLYLEFLLL